Protein AF-A0A9D6I604-F1 (afdb_monomer)

Foldseek 3Di:
DDDDDDDDDPDDPVVVVVLCQDQVSVQVVAAQFPDWADPDPPDIDTDGDPDDD

Secondary structure (DSSP, 8-state):
---------SS-HHHHHHHHH-HHHHHHHSTTEEEEEE-SSS-EEEEE-----

pLDDT: mean 88.95, std 8.04, range [52.81, 97.5]

Mean predicted aligned error: 4.62 Å

Structure (mmCIF, N/CA/C/O backbone):
data_AF-A0A9D6I604-F1
#
_entry.id   AF-A0A9D6I604-F1
#
loop_
_atom_site.group_PDB
_atom_site.id
_atom_site.type_symbol
_atom_site.label_atom_id
_atom_site.label_alt_id
_atom_site.label_comp_id
_atom_site.label_asym_id
_atom_site.label_entity_id
_atom_site.label_seq_id
_atom_site.pdbx_PDB_ins_code
_atom_site.Cartn_x
_atom_site.Cartn_y
_atom_site.Cartn_z
_atom_site.occupancy
_atom_site.B_iso_or_equiv
_atom_site.auth_seq_id
_atom_site.auth_comp_id
_atom_site.auth_asym_id
_atom_site.auth_atom_id
_atom_site.pdbx_PDB_model_num
ATOM 1 N N . MET A 1 1 ? 6.272 14.819 -3.275 1.00 67.12 1 MET A N 1
ATOM 2 C CA . MET A 1 1 ? 6.746 13.911 -4.344 1.00 67.12 1 MET A CA 1
ATOM 3 C C . MET A 1 1 ? 5.518 13.330 -5.029 1.00 67.12 1 MET A C 1
ATOM 5 O O . MET A 1 1 ? 4.575 13.016 -4.315 1.00 67.12 1 MET A O 1
ATOM 9 N N . LYS A 1 2 ? 5.487 13.244 -6.363 1.00 75.62 2 LYS A N 1
ATOM 10 C CA . LYS A 1 2 ? 4.375 12.651 -7.124 1.00 75.62 2 LYS A CA 1
ATOM 11 C C . LYS A 1 2 ? 4.919 11.438 -7.875 1.00 75.62 2 LYS A C 1
ATOM 13 O O . LYS A 1 2 ? 5.898 11.584 -8.599 1.00 75.62 2 LYS A O 1
ATOM 18 N N . ILE A 1 3 ? 4.337 10.265 -7.645 1.00 76.88 3 ILE A N 1
ATOM 19 C CA . ILE A 1 3 ? 4.714 9.008 -8.300 1.00 76.88 3 ILE A CA 1
ATOM 20 C C . ILE A 1 3 ? 3.473 8.526 -9.047 1.00 76.88 3 ILE A C 1
ATOM 22 O O . ILE A 1 3 ? 2.426 8.336 -8.434 1.00 76.88 3 ILE A O 1
ATOM 26 N N . GLU A 1 4 ? 3.586 8.370 -10.362 1.00 89.56 4 GLU A N 1
ATOM 27 C CA . GLU A 1 4 ? 2.517 7.891 -11.239 1.00 89.56 4 GLU A CA 1
ATOM 28 C C . GLU A 1 4 ? 3.079 6.816 -12.171 1.00 89.56 4 GLU A C 1
ATOM 30 O O . GLU A 1 4 ? 4.237 6.877 -12.584 1.00 89.56 4 GLU A O 1
ATOM 35 N N . GLY A 1 5 ? 2.254 5.824 -12.492 1.00 85.75 5 GLY A N 1
ATOM 36 C CA . GLY A 1 5 ? 2.593 4.725 -13.385 1.00 85.75 5 GLY A CA 1
ATOM 37 C C . GLY A 1 5 ? 1.329 4.009 -13.844 1.00 85.75 5 GLY A C 1
ATOM 38 O O . GLY A 1 5 ? 0.269 4.129 -13.229 1.00 85.75 5 GLY A O 1
ATOM 39 N N . SER A 1 6 ? 1.414 3.286 -14.953 1.00 93.19 6 SER A N 1
ATOM 40 C CA . SER A 1 6 ? 0.313 2.471 -15.469 1.00 93.19 6 SER A CA 1
ATOM 41 C C . SER A 1 6 ? 0.875 1.186 -16.051 1.00 93.19 6 SER A C 1
ATOM 43 O O . SER A 1 6 ? 1.934 1.197 -16.676 1.00 93.19 6 SER A O 1
ATOM 45 N N . TYR A 1 7 ? 0.182 0.079 -15.803 1.00 90.06 7 TYR A N 1
ATOM 46 C CA . TYR A 1 7 ? 0.586 -1.243 -16.256 1.00 90.06 7 TYR A CA 1
ATOM 47 C C . TYR A 1 7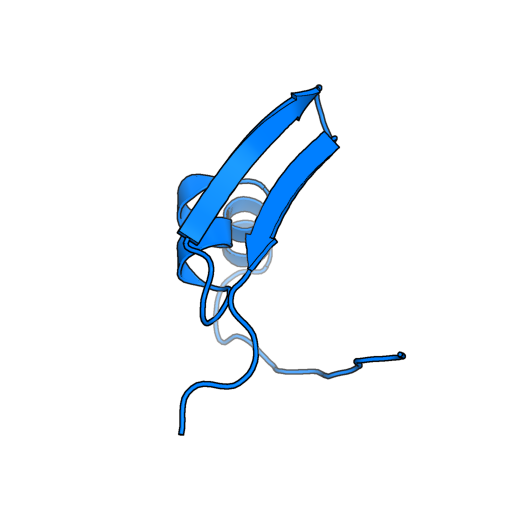 ? -0.644 -2.122 -16.477 1.00 90.06 7 TYR A C 1
ATOM 49 O O . TYR A 1 7 ? -1.528 -2.178 -15.618 1.00 90.06 7 TYR A O 1
ATOM 57 N N . ASP A 1 8 ? -0.679 -2.825 -17.607 1.00 94.56 8 ASP A N 1
ATOM 58 C CA . ASP A 1 8 ? -1.733 -3.786 -17.911 1.00 94.56 8 ASP A CA 1
ATOM 59 C C . ASP A 1 8 ? -1.414 -5.143 -17.288 1.00 94.56 8 ASP A C 1
ATOM 61 O O . 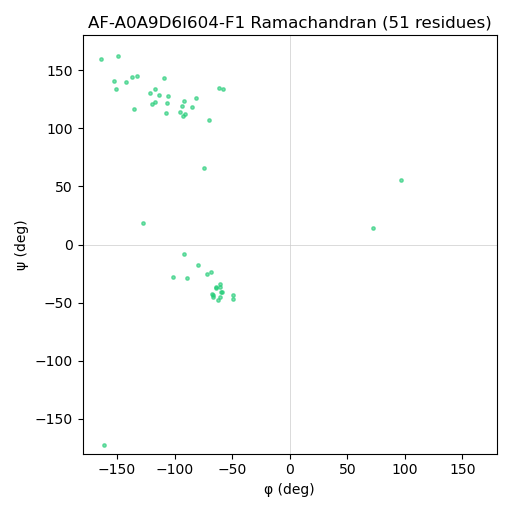ASP A 1 8 ? -0.427 -5.802 -17.615 1.00 94.56 8 ASP A O 1
ATOM 65 N N . VAL A 1 9 ? -2.290 -5.589 -16.392 1.00 93.12 9 VAL A N 1
ATOM 66 C CA . VAL A 1 9 ? -2.170 -6.896 -15.748 1.00 93.12 9 VAL A CA 1
ATOM 67 C C . VAL A 1 9 ? -2.992 -7.912 -16.532 1.00 93.12 9 VAL A C 1
ATOM 69 O O . VAL A 1 9 ? -4.216 -7.805 -16.603 1.00 93.12 9 VAL A O 1
ATOM 72 N N . SER A 1 10 ? -2.339 -8.950 -17.061 1.00 95.88 10 SER A N 1
ATOM 73 C CA . SER A 1 10 ? -3.011 -10.068 -17.739 1.00 95.88 10 SER A CA 1
ATOM 74 C C . SER A 1 10 ? -3.701 -11.013 -16.739 1.00 95.88 10 SER A C 1
ATOM 76 O O . SER A 1 10 ? -3.317 -12.170 -16.562 1.00 95.88 10 SER A O 1
ATOM 78 N N . ALA A 1 11 ? -4.729 -10.512 -16.054 1.00 96.00 11 ALA A N 1
ATOM 79 C CA . ALA A 1 11 ? -5.568 -11.257 -15.122 1.00 96.00 11 ALA A CA 1
ATOM 80 C C . ALA A 1 11 ? -6.999 -10.697 -15.099 1.00 96.00 11 ALA A C 1
ATOM 82 O O . ALA A 1 11 ? -7.263 -9.569 -15.508 1.00 96.00 11 ALA A O 1
ATOM 83 N N . ARG A 1 12 ? -7.953 -11.481 -14.578 1.00 97.50 12 ARG A N 1
ATOM 84 C CA . ARG A 1 12 ? -9.337 -11.011 -14.395 1.00 97.50 12 ARG A CA 1
ATOM 85 C C . ARG A 1 12 ? -9.370 -9.815 -13.443 1.00 97.50 12 ARG A C 1
ATOM 87 O O . ARG A 1 12 ? -8.804 -9.889 -12.352 1.00 97.50 12 ARG A O 1
ATOM 94 N N . ARG A 1 13 ? -10.125 -8.772 -13.802 1.00 95.81 13 ARG A N 1
ATOM 95 C CA . ARG A 1 13 ? -10.272 -7.539 -13.008 1.00 95.81 13 ARG A CA 1
ATOM 96 C C . ARG A 1 13 ? -10.607 -7.809 -11.541 1.00 95.81 13 ARG A C 1
ATOM 98 O O . ARG A 1 13 ? -10.009 -7.193 -10.670 1.00 95.81 13 ARG A O 1
ATOM 105 N N . GLN A 1 14 ? -11.517 -8.744 -11.258 1.00 96.75 14 GLN A N 1
ATOM 106 C CA . GLN A 1 14 ? -11.907 -9.063 -9.878 1.00 96.75 14 GLN A CA 1
ATOM 107 C C . GLN A 1 14 ? -10.739 -9.631 -9.063 1.00 96.75 14 GLN A C 1
ATOM 109 O O . GLN A 1 14 ? -10.598 -9.299 -7.893 1.00 96.75 14 GLN A O 1
ATOM 114 N N . LYS A 1 15 ? -9.877 -10.448 -9.685 1.00 95.19 15 LYS A N 1
ATOM 115 C CA . LYS A 1 15 ? -8.688 -11.006 -9.027 1.00 95.19 15 LYS A CA 1
ATOM 116 C C . LYS A 1 15 ? -7.678 -9.908 -8.701 1.00 95.19 15 LYS A C 1
ATOM 118 O O . LYS A 1 15 ? -7.138 -9.895 -7.603 1.00 95.19 15 LYS A O 1
ATOM 123 N N . VAL A 1 16 ? -7.452 -8.991 -9.643 1.00 94.62 16 VAL A N 1
ATOM 124 C CA . VAL A 1 16 ? -6.566 -7.835 -9.436 1.00 94.62 16 VAL A CA 1
ATOM 125 C C . VAL A 1 16 ? -7.105 -6.956 -8.310 1.00 94.62 16 VAL A C 1
ATOM 127 O O . VAL A 1 16 ? -6.372 -6.630 -7.388 1.00 94.62 16 VAL A O 1
ATOM 130 N N . TRP A 1 17 ? -8.400 -6.637 -8.337 1.00 93.75 17 TRP A N 1
ATOM 131 C CA . TRP A 1 17 ? -9.031 -5.819 -7.303 1.00 93.75 17 TRP A CA 1
ATOM 132 C C . TRP A 1 17 ? -8.944 -6.455 -5.911 1.00 93.75 17 TRP A C 1
ATOM 134 O O . TRP A 1 17 ? -8.561 -5.786 -4.960 1.00 93.75 17 TRP A O 1
ATOM 144 N N . ALA A 1 18 ? -9.225 -7.756 -5.795 1.00 94.19 18 ALA A N 1
ATOM 145 C CA . ALA A 1 18 ? -9.106 -8.472 -4.528 1.00 94.19 18 ALA A CA 1
ATOM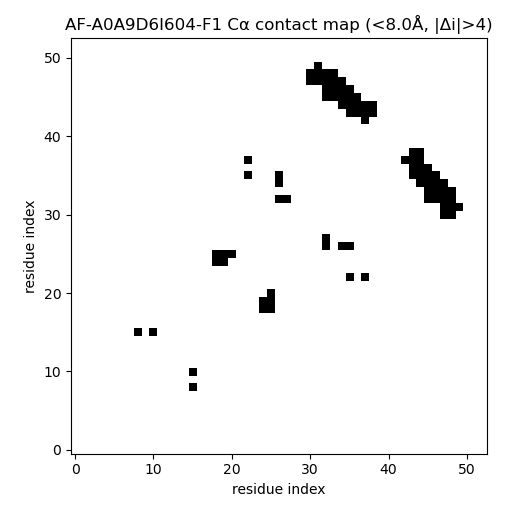 146 C C . ALA A 1 18 ? -7.671 -8.452 -3.972 1.00 94.19 18 ALA A C 1
ATOM 148 O O . ALA A 1 18 ? -7.497 -8.316 -2.767 1.00 94.19 18 ALA A O 1
ATOM 149 N N . ALA A 1 19 ? -6.651 -8.528 -4.835 1.00 92.75 19 ALA A N 1
ATOM 150 C CA . ALA A 1 19 ? -5.250 -8.449 -4.421 1.00 92.75 19 ALA A CA 1
ATOM 151 C C . ALA A 1 19 ? -4.882 -7.087 -3.806 1.00 92.75 19 ALA A C 1
ATOM 153 O O . ALA A 1 19 ? -4.133 -7.045 -2.837 1.00 92.75 19 ALA A O 1
ATOM 154 N N . PHE A 1 20 ? -5.437 -5.983 -4.320 1.00 89.81 20 PHE A N 1
ATOM 155 C CA . PHE A 1 20 ? -5.228 -4.649 -3.739 1.00 89.81 20 PHE A CA 1
ATOM 156 C C . PHE A 1 20 ? -5.888 -4.472 -2.365 1.00 89.81 20 PHE A C 1
ATOM 158 O O . PHE A 1 20 ? -5.461 -3.615 -1.595 1.00 89.81 20 PHE A O 1
ATOM 165 N N . LEU A 1 21 ? -6.917 -5.265 -2.058 1.00 88.25 21 LEU A N 1
ATOM 166 C CA . LEU A 1 21 ? -7.625 -5.237 -0.775 1.00 88.25 21 LEU A CA 1
ATOM 167 C C . LEU A 1 21 ? -7.058 -6.227 0.253 1.00 88.25 21 LEU A C 1
ATOM 169 O O . LEU A 1 21 ? -7.473 -6.197 1.410 1.00 88.25 21 LEU A O 1
ATOM 173 N N . ASP A 1 22 ? -6.137 -7.102 -0.151 1.00 89.50 22 ASP A N 1
ATOM 174 C CA . ASP A 1 22 ? -5.462 -8.053 0.728 1.00 89.50 22 ASP A CA 1
ATOM 175 C C . ASP A 1 22 ? -4.142 -7.441 1.235 1.00 89.50 22 ASP A C 1
ATOM 177 O O . ASP A 1 22 ? -3.195 -7.295 0.455 1.00 89.50 22 ASP A O 1
ATOM 181 N N . PRO A 1 23 ? -4.030 -7.098 2.534 1.00 88.00 23 PRO A N 1
ATOM 182 C CA . PRO A 1 23 ? -2.834 -6.461 3.081 1.00 88.00 23 PRO A CA 1
ATOM 183 C C . PRO A 1 23 ? -1.577 -7.321 2.934 1.00 88.00 23 PRO A C 1
ATOM 185 O O . PRO A 1 23 ? -0.489 -6.786 2.726 1.00 88.00 23 PRO A O 1
ATOM 188 N N . ALA A 1 24 ? -1.703 -8.650 3.019 1.00 89.12 24 ALA A N 1
ATOM 189 C CA . ALA A 1 24 ? -0.556 -9.538 2.882 1.00 89.12 24 ALA A CA 1
ATOM 190 C C . ALA A 1 24 ? -0.009 -9.487 1.451 1.00 89.12 24 ALA A C 1
ATOM 192 O O . ALA A 1 24 ? 1.200 -9.368 1.260 1.00 89.12 24 ALA A O 1
ATOM 193 N N . GLN A 1 25 ? -0.890 -9.490 0.445 1.00 91.44 25 GLN A N 1
ATOM 194 C CA . GLN A 1 25 ? -0.466 -9.302 -0.941 1.00 91.44 25 GLN A CA 1
ATOM 195 C C . GLN A 1 25 ? 0.074 -7.897 -1.198 1.00 91.44 25 GLN A C 1
ATOM 197 O O . GLN A 1 25 ? 1.141 -7.755 -1.800 1.00 91.44 25 GLN A O 1
ATOM 202 N N . LEU A 1 26 ? -0.615 -6.863 -0.715 1.00 89.62 26 LEU A N 1
ATOM 203 C CA . LEU A 1 26 ? -0.212 -5.477 -0.930 1.00 89.62 26 LEU A CA 1
ATOM 204 C C . LEU A 1 26 ? 1.195 -5.200 -0.378 1.00 89.62 26 LEU A C 1
ATOM 206 O O . LEU A 1 26 ? 2.002 -4.565 -1.054 1.00 89.62 26 LEU A O 1
ATOM 210 N N . ALA A 1 27 ? 1.524 -5.734 0.804 1.00 91.06 27 ALA A N 1
ATOM 211 C CA . ALA A 1 27 ? 2.857 -5.619 1.395 1.00 91.06 27 ALA A CA 1
ATOM 212 C C . ALA A 1 27 ? 3.951 -6.226 0.500 1.00 91.06 27 ALA A C 1
ATOM 214 O O . ALA A 1 27 ? 5.014 -5.631 0.344 1.00 91.06 27 ALA A O 1
ATOM 215 N N . THR A 1 28 ? 3.686 -7.375 -0.131 1.00 90.44 28 THR A N 1
ATOM 216 C CA . THR A 1 28 ? 4.660 -8.027 -1.029 1.00 90.44 28 THR A CA 1
ATOM 217 C C . THR A 1 28 ? 4.855 -7.296 -2.354 1.00 90.44 28 THR A C 1
ATOM 219 O O . THR A 1 28 ? 5.912 -7.416 -2.970 1.00 90.44 28 THR A O 1
ATOM 222 N N . ALA A 1 29 ? 3.858 -6.526 -2.795 1.00 89.56 29 ALA A N 1
ATOM 223 C CA . ALA A 1 29 ? 3.914 -5.778 -4.046 1.00 89.56 29 ALA A C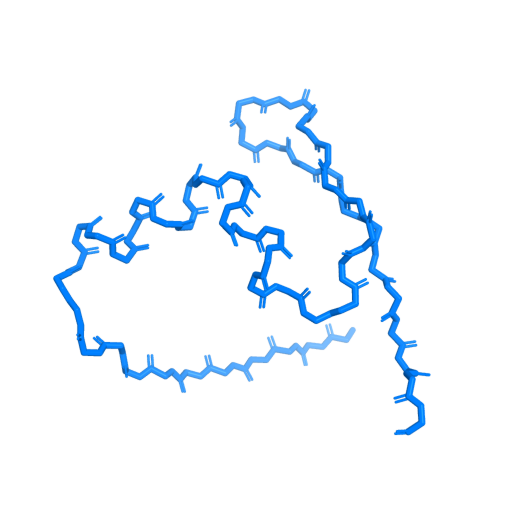A 1
ATOM 224 C C . ALA A 1 29 ? 4.706 -4.462 -3.933 1.00 89.56 29 ALA A C 1
ATOM 226 O O . ALA A 1 29 ? 5.102 -3.904 -4.956 1.00 89.56 29 ALA A O 1
ATOM 227 N N . MET A 1 30 ? 4.934 -3.952 -2.717 1.00 88.12 30 MET A N 1
ATOM 228 C CA . ME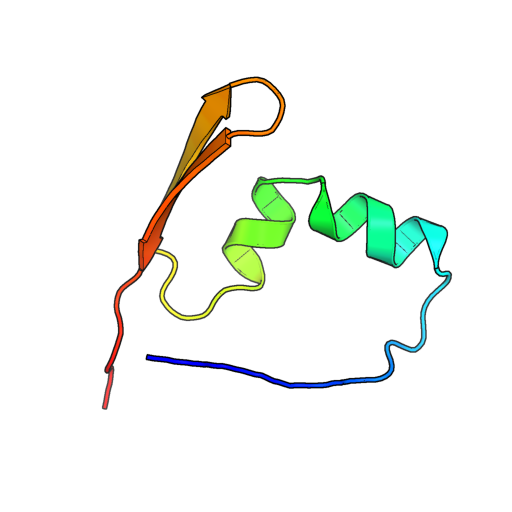T A 1 30 ? 5.634 -2.689 -2.470 1.00 88.12 30 MET A CA 1
ATOM 229 C C . MET A 1 30 ? 7.125 -2.928 -2.175 1.00 88.12 30 MET A C 1
ATOM 231 O O . MET A 1 30 ? 7.462 -3.484 -1.125 1.00 88.12 30 MET A O 1
ATOM 235 N N . PRO A 1 31 ? 8.048 -2.483 -3.048 1.00 87.81 31 PRO A N 1
ATOM 236 C CA . PRO A 1 31 ? 9.479 -2.619 -2.802 1.00 87.81 31 PRO A CA 1
ATOM 237 C C . PRO A 1 31 ? 9.903 -1.941 -1.496 1.00 87.81 31 PRO A C 1
ATOM 239 O O . PRO A 1 31 ? 9.528 -0.800 -1.226 1.00 87.81 31 PRO A O 1
ATOM 242 N N . GLY A 1 32 ? 10.702 -2.643 -0.690 1.00 90.75 32 GLY A N 1
ATOM 243 C CA . GLY A 1 32 ? 11.201 -2.118 0.582 1.00 90.75 32 GLY A CA 1
ATOM 244 C C . GLY A 1 32 ? 10.144 -2.016 1.686 1.00 90.75 32 GLY A C 1
ATOM 245 O O . GLY A 1 32 ? 10.397 -1.347 2.683 1.00 90.75 32 GLY A O 1
ATOM 246 N N . CYS A 1 33 ? 8.974 -2.647 1.539 1.00 93.50 33 CYS A N 1
ATOM 247 C CA . CYS A 1 33 ? 7.982 -2.706 2.608 1.00 93.50 33 CYS A CA 1
ATOM 248 C C . CYS A 1 33 ? 8.458 -3.610 3.750 1.00 93.50 33 CYS A C 1
ATOM 250 O O . CYS A 1 33 ? 8.462 -4.832 3.635 1.00 93.50 33 CYS A O 1
ATOM 252 N N . GLU A 1 34 ? 8.842 -2.999 4.868 1.00 92.25 34 GLU A N 1
ATOM 253 C CA . GLU A 1 34 ? 9.302 -3.705 6.069 1.00 92.25 34 GLU A CA 1
ATOM 254 C C . GLU A 1 34 ? 8.138 -4.035 7.009 1.00 92.25 34 GLU A C 1
ATOM 256 O O . GLU A 1 34 ? 8.182 -5.023 7.742 1.00 92.25 34 GLU A O 1
ATOM 261 N N . LYS A 1 35 ? 7.080 -3.215 6.993 1.00 91.81 35 LYS A N 1
ATOM 262 C CA . LYS A 1 35 ? 5.903 -3.397 7.847 1.00 91.81 35 LYS A CA 1
ATOM 263 C C . LYS A 1 35 ? 4.654 -2.812 7.198 1.00 91.81 35 LYS A C 1
ATOM 265 O O . LYS A 1 35 ? 4.716 -1.715 6.650 1.00 91.81 35 LYS A O 1
ATOM 270 N N . LEU A 1 36 ? 3.524 -3.504 7.337 1.00 91.94 36 LEU A N 1
ATOM 271 C CA . LEU A 1 36 ? 2.196 -3.001 6.989 1.00 91.94 36 LEU A CA 1
ATOM 272 C C . LEU A 1 36 ? 1.213 -3.345 8.113 1.00 91.94 36 LEU A C 1
ATOM 274 O O . LEU A 1 36 ? 0.972 -4.514 8.402 1.00 91.94 36 LEU A O 1
ATOM 278 N N . GLU A 1 37 ? 0.657 -2.325 8.757 1.00 91.81 37 GLU A N 1
ATOM 279 C CA . GLU A 1 37 ? -0.278 -2.453 9.875 1.00 91.81 37 GLU A CA 1
ATOM 280 C C . GLU A 1 37 ? -1.633 -1.873 9.496 1.00 91.81 37 GLU A C 1
ATOM 282 O O . GLU A 1 37 ? -1.712 -0.761 8.978 1.00 91.81 37 GLU A O 1
ATOM 287 N N . ARG A 1 38 ? -2.710 -2.602 9.791 1.00 89.44 38 ARG A N 1
ATOM 288 C CA . ARG A 1 38 ? -4.072 -2.091 9.639 1.00 89.44 38 ARG A CA 1
ATOM 289 C C . A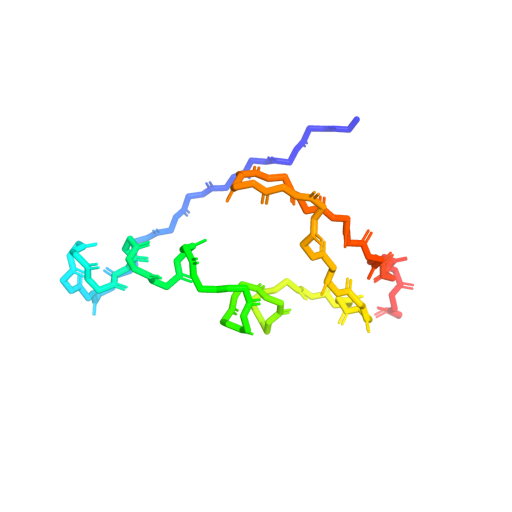RG A 1 38 ? -4.439 -1.237 10.849 1.00 89.44 38 ARG A C 1
ATOM 291 O O . ARG A 1 38 ? -4.349 -1.712 11.977 1.00 89.44 38 ARG A O 1
ATOM 298 N N . LEU A 1 39 ? -4.865 -0.002 10.606 1.00 93.44 39 LEU A N 1
ATOM 299 C CA . LEU A 1 39 ? -5.327 0.939 11.631 1.00 93.44 39 LEU A CA 1
ATOM 300 C C . LEU A 1 39 ? -6.860 1.024 11.685 1.00 93.44 39 LEU A C 1
ATOM 302 O O . LEU A 1 39 ? -7.427 1.262 12.747 1.00 93.44 39 LEU A O 1
ATOM 306 N N . GLY A 1 40 ? -7.531 0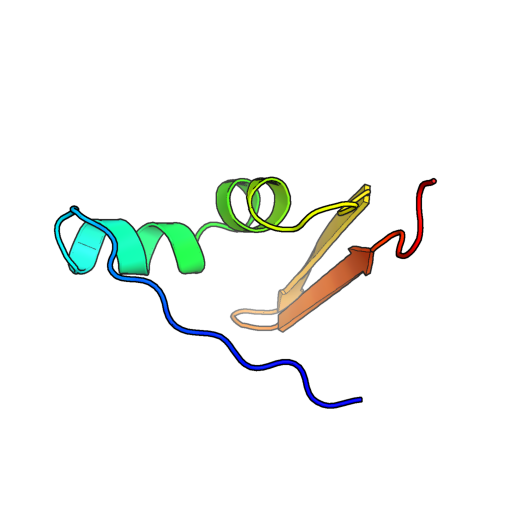.772 10.558 1.00 90.69 40 GLY A N 1
ATOM 307 C CA . GLY A 1 40 ? -8.987 0.817 10.434 1.00 90.69 40 GLY A CA 1
ATOM 308 C C . GLY A 1 40 ? -9.492 0.052 9.206 1.00 90.69 40 GLY A C 1
ATOM 309 O O . GLY A 1 40 ? -8.706 -0.635 8.550 1.00 90.69 40 GLY A O 1
ATOM 310 N N . PRO A 1 41 ? -10.796 0.143 8.883 1.00 86.62 41 PRO A N 1
ATOM 311 C CA . PRO A 1 41 ? -11.399 -0.557 7.752 1.00 86.62 41 PRO A CA 1
ATOM 312 C C . PRO A 1 41 ? -10.623 -0.389 6.439 1.00 86.62 41 PRO A C 1
ATOM 314 O O . PRO A 1 41 ? -10.279 -1.397 5.817 1.00 86.62 41 PRO A O 1
ATOM 317 N N . ASP A 1 42 ? -10.253 0.857 6.138 1.00 86.50 42 ASP A N 1
ATOM 318 C CA . ASP A 1 42 ? -9.584 1.290 4.906 1.00 86.50 42 ASP A CA 1
ATOM 319 C C . ASP A 1 42 ? -8.299 2.096 5.188 1.00 86.50 42 ASP A C 1
ATOM 321 O O . ASP A 1 42 ? -7.811 2.834 4.335 1.00 86.50 42 ASP A O 1
ATOM 325 N N . GLU A 1 43 ? -7.747 1.980 6.401 1.00 91.25 43 GLU A N 1
ATOM 326 C CA . GLU A 1 43 ? -6.575 2.743 6.836 1.00 91.25 43 GLU A CA 1
ATOM 327 C C . GLU A 1 43 ? -5.433 1.812 7.238 1.00 91.25 43 GLU A C 1
ATOM 329 O O . GLU A 1 43 ? -5.611 0.892 8.044 1.00 91.25 43 GLU A O 1
ATOM 334 N N . TYR A 1 44 ? -4.246 2.082 6.693 1.00 90.19 44 TYR A N 1
ATOM 335 C CA . TYR A 1 44 ? -3.044 1.293 6.921 1.00 90.19 44 TYR A CA 1
ATOM 336 C C . TYR A 1 44 ? -1.833 2.195 7.150 1.00 90.19 44 TYR A C 1
ATOM 338 O O . TYR A 1 44 ? -1.674 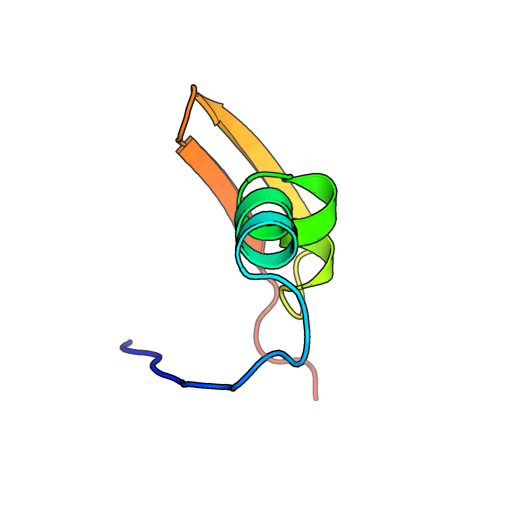3.230 6.503 1.00 90.19 44 TYR A O 1
ATOM 346 N N . ARG A 1 45 ? -0.932 1.761 8.031 1.00 92.38 45 ARG A N 1
ATOM 347 C CA . ARG A 1 45 ? 0.398 2.342 8.212 1.00 92.38 45 ARG A CA 1
ATOM 348 C C . ARG A 1 45 ? 1.435 1.400 7.621 1.00 92.38 45 ARG A C 1
ATOM 350 O O . ARG A 1 45 ? 1.549 0.258 8.056 1.00 92.38 45 ARG A O 1
ATOM 357 N N . ALA A 1 46 ? 2.214 1.901 6.670 1.00 92.50 46 ALA A N 1
ATOM 358 C CA . ALA A 1 46 ? 3.342 1.183 6.091 1.00 92.50 46 ALA A CA 1
ATOM 359 C C . ALA A 1 46 ? 4.673 1.807 6.529 1.00 92.50 46 ALA A C 1
ATOM 361 O O . ALA A 1 46 ? 4.786 3.030 6.625 1.00 92.50 46 ALA A O 1
ATOM 362 N N . ILE A 1 47 ? 5.685 0.971 6.760 1.00 93.50 47 ILE A N 1
ATOM 363 C CA . ILE A 1 47 ? 7.086 1.386 6.881 1.00 93.50 47 ILE A CA 1
ATOM 364 C C . ILE A 1 47 ? 7.798 0.911 5.618 1.00 93.50 47 ILE A C 1
ATOM 366 O O . ILE A 1 47 ? 7.914 -0.293 5.381 1.00 93.50 47 ILE A O 1
ATOM 370 N N . LEU A 1 48 ? 8.237 1.869 4.801 1.00 91.50 48 LEU A N 1
ATOM 371 C CA . LEU A 1 48 ? 8.933 1.620 3.544 1.00 91.50 48 LEU A CA 1
ATOM 372 C C . LEU A 1 48 ? 10.378 2.105 3.653 1.00 91.50 48 LEU A C 1
ATOM 374 O O . LEU A 1 48 ? 10.631 3.266 3.982 1.00 91.50 48 LEU A O 1
ATOM 378 N N . LYS A 1 49 ? 11.322 1.238 3.306 1.00 91.31 49 LYS A N 1
ATOM 379 C CA . LYS A 1 49 ? 12.720 1.601 3.111 1.00 91.31 49 LYS A CA 1
ATOM 380 C C . LYS A 1 49 ? 12.947 1.980 1.652 1.00 91.31 49 LYS A C 1
ATOM 382 O O . LYS A 1 49 ? 12.887 1.136 0.762 1.00 91.31 49 LYS A O 1
ATOM 387 N N . ILE A 1 50 ? 13.235 3.255 1.413 1.00 85.62 50 ILE A N 1
ATOM 388 C CA . ILE A 1 50 ? 13.458 3.811 0.073 1.00 85.62 50 ILE A CA 1
ATOM 389 C C . ILE A 1 50 ? 14.962 4.060 -0.114 1.00 85.62 50 ILE A C 1
ATOM 391 O O . ILE A 1 50 ? 15.577 4.719 0.720 1.00 85.62 50 ILE A O 1
ATOM 395 N N . GLY A 1 51 ? 15.549 3.546 -1.203 1.00 75.75 51 GLY A N 1
ATOM 396 C CA . GLY A 1 51 ? 16.951 3.807 -1.579 1.00 75.75 51 GLY A CA 1
ATOM 397 C C . GLY A 1 51 ? 17.973 2.740 -1.156 1.00 75.75 51 GLY A C 1
ATOM 398 O O . GLY A 1 51 ? 18.958 3.052 -0.492 1.00 75.75 51 GLY A O 1
ATOM 399 N N . GLY A 1 52 ? 17.769 1.478 -1.545 1.00 67.50 52 GLY A N 1
ATOM 400 C CA . GLY A 1 52 ? 18.813 0.445 -1.493 1.00 67.50 52 GLY A CA 1
ATOM 401 C C . GLY A 1 52 ? 19.568 0.376 -2.825 1.00 67.50 52 GLY A C 1
ATOM 402 O O . GLY A 1 52 ? 18.898 0.211 -3.834 1.00 67.50 52 GLY A O 1
ATOM 403 N N . ARG A 1 53 ? 20.904 0.540 -2.761 1.00 52.81 53 ARG A N 1
ATOM 404 C CA . ARG A 1 53 ? 21.920 0.642 -3.840 1.00 52.81 53 ARG A CA 1
ATOM 405 C C . ARG A 1 53 ? 21.414 0.879 -5.267 1.00 52.81 53 ARG A C 1
ATOM 407 O O . ARG A 1 53 ? 20.899 -0.078 -5.878 1.00 52.81 53 ARG A O 1
#

Sequence (53 aa):
MKIEGSYDVSARRQKVWAAFLDPAQLATAMPGCEKLERLGPDEYRAILKIGGR

Radius of gyration: 12.86 Å; Cα contacts (8 Å, |Δi|>4): 42; chains: 1; bound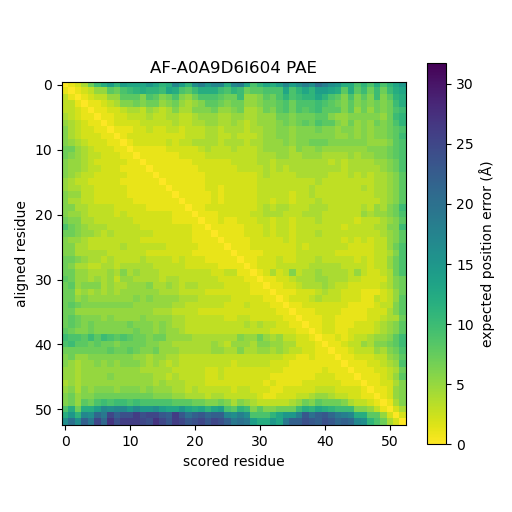ing box: 34×25×30 Å

Nearest PDB structures (foldseek):
  5tre-assembly1_N  TM=3.875E-01  e=7.462E+00  Saccharomyces cerevisiae
  3p9a-assembly1_G  TM=2.775E-01  e=5.611E+00  Lederbergvirus P22

Solvent-accessible surface area (backbone atoms only — not comparable to full-atom values): 3674 Å² total; per-residue (Å²): 139,88,88,86,85,85,79,90,70,98,62,59,68,68,62,57,53,51,42,72,72,32,68,74,54,43,42,72,74,40,82,49,48,80,44,74,43,81,78,50,98,92,39,71,51,70,46,67,58,82,86,79,133